Protein AF-A0A4D9DWD8-F1 (afdb_monomer_lite)

Secondary structure (DSSP, 8-state):
------SS---S---TT-HHHHHHHHHHHHHHHHHHHHHHHHHHHHHHHHHHHHHHHHHHHHHHHHHH-TTTHHHHHHHHHHHHHHHHHHHHHH--

Foldseek 3Di:
DPPDPPVQDPPDDDDPPDVVNVVSVVVVVVVVVVVVVVVVVVVVVVVVVVVVVVVVVVVVVVVVVCVVVVPVVVVVVVVVVVVVVVVVVVVVVVVD

Organism: NCBI:txid55544

Radius of gyration: 31.24 Å; chains: 1; bounding box: 48×19×91 Å

Sequence (96 aa):
MLDGLAPFDFKTNPSWINPNYLVLLVSLEITYFICGLLFVLIVEEWVWDYAITVTAIHIIITVAVMSEFPLMLHWWMALGTDQLFNFEIITNCVDS

InterPro domains:
  IPR019185 Integral membrane protein SYS1-related [PF09801] (32-78)

pLDDT: mean 75.79, std 13.64, range [39.62, 95.0]

Structure (mmCIF, N/CA/C/O backbone):
data_AF-A0A4D9DWD8-F1
#
_entry.id   AF-A0A4D9DWD8-F1
#
loop_
_atom_site.group_PDB
_atom_site.id
_atom_site.type_symbol
_atom_site.label_atom_id
_atom_site.label_alt_id
_atom_site.label_comp_id
_atom_site.label_asym_id
_atom_site.label_entity_id
_atom_site.label_seq_id
_atom_site.pdbx_PDB_ins_code
_atom_site.Cartn_x
_atom_site.Cartn_y
_atom_site.Cartn_z
_atom_site.occupancy
_atom_site.B_iso_or_equiv
_atom_site.auth_seq_id
_atom_site.auth_comp_id
_atom_site.auth_asym_id
_atom_site.auth_atom_id
_atom_site.pdbx_PDB_model_num
ATOM 1 N N . MET A 1 1 ? 6.867 1.886 38.511 1.00 39.62 1 MET A N 1
ATOM 2 C CA . MET A 1 1 ? 7.263 0.527 38.066 1.00 39.62 1 MET A CA 1
ATOM 3 C C . MET A 1 1 ? 6.296 0.123 36.959 1.00 39.62 1 MET A C 1
ATOM 5 O O . MET A 1 1 ? 5.240 -0.365 37.304 1.00 39.62 1 MET A O 1
ATOM 9 N N . LEU A 1 2 ? 6.572 0.528 35.699 1.00 53.53 2 LEU A N 1
ATOM 10 C CA . LEU A 1 2 ? 5.586 1.152 34.781 1.00 53.53 2 LEU A CA 1
ATOM 11 C C . LEU A 1 2 ? 4.232 1.336 35.468 1.00 53.53 2 LEU A C 1
ATOM 13 O O . LEU A 1 2 ? 3.374 0.466 35.363 1.00 53.53 2 LEU A O 1
ATOM 17 N N . ASP A 1 3 ? 4.079 2.429 36.223 1.00 50.62 3 ASP A N 1
ATOM 18 C CA . ASP A 1 3 ? 2.809 2.780 36.865 1.00 50.62 3 ASP A CA 1
ATOM 19 C C . ASP A 1 3 ? 1.806 3.197 35.778 1.00 50.62 3 ASP A C 1
ATOM 21 O O . ASP A 1 3 ? 1.460 4.362 35.650 1.00 50.62 3 ASP A O 1
ATOM 25 N N . GLY A 1 4 ? 1.481 2.278 34.866 1.00 55.94 4 GLY A N 1
ATOM 26 C CA . GLY A 1 4 ? 0.175 1.649 34.754 1.00 55.94 4 GLY A CA 1
ATOM 27 C C . GLY A 1 4 ? -1.020 2.546 34.502 1.00 55.94 4 GLY A C 1
ATOM 28 O O . GLY A 1 4 ? -2.131 2.030 34.502 1.00 55.94 4 GLY A O 1
ATOM 29 N N . LEU A 1 5 ? -0.830 3.844 34.269 1.00 60.94 5 LEU A N 1
ATOM 30 C CA . LEU A 1 5 ? -1.829 4.708 33.659 1.00 60.94 5 LEU A CA 1
ATOM 31 C C . LEU A 1 5 ? -1.960 4.288 32.192 1.00 60.94 5 LEU A C 1
ATOM 33 O O . LEU A 1 5 ? -1.539 4.988 31.272 1.00 60.94 5 LEU A O 1
ATOM 37 N N . ALA A 1 6 ? -2.540 3.110 31.964 1.00 63.84 6 ALA A N 1
ATOM 38 C CA . ALA A 1 6 ? -3.263 2.907 30.730 1.00 63.84 6 ALA A CA 1
ATOM 39 C C . ALA A 1 6 ? -4.298 4.044 30.661 1.00 63.84 6 ALA A C 1
ATOM 41 O O . ALA A 1 6 ? -4.972 4.305 31.661 1.00 63.84 6 ALA A O 1
ATOM 42 N N . PRO A 1 7 ? -4.435 4.744 29.523 1.00 64.75 7 PRO A N 1
ATOM 43 C CA . PRO A 1 7 ? -5.424 5.816 29.388 1.00 64.75 7 PRO A CA 1
ATOM 44 C C . PRO A 1 7 ? -6.862 5.320 29.629 1.00 64.75 7 PRO A C 1
ATOM 46 O O . PRO A 1 7 ? -7.760 6.122 29.870 1.00 64.75 7 PRO A O 1
ATOM 49 N N . PHE A 1 8 ? -7.061 3.998 29.623 1.00 68.44 8 PHE A N 1
ATOM 50 C CA . PHE A 1 8 ? -8.300 3.313 29.952 1.00 68.44 8 PHE A CA 1
ATOM 51 C C . PHE A 1 8 ? -8.059 2.368 31.141 1.00 68.44 8 PHE A C 1
ATOM 53 O O . PHE A 1 8 ? -7.363 1.362 31.005 1.00 68.44 8 PHE A O 1
ATOM 60 N N . ASP A 1 9 ? -8.615 2.702 32.311 1.00 70.12 9 ASP A N 1
ATOM 61 C CA . ASP A 1 9 ? -8.524 1.891 33.533 1.00 70.12 9 ASP A CA 1
ATOM 62 C C . ASP A 1 9 ? -9.853 1.162 33.797 1.00 70.12 9 ASP A C 1
ATOM 64 O O . ASP A 1 9 ? -10.880 1.778 34.088 1.00 70.12 9 ASP A O 1
ATOM 68 N N . PHE A 1 10 ? -9.836 -0.172 33.711 1.00 67.38 10 PHE A N 1
ATOM 69 C CA . PHE A 1 10 ? -11.001 -1.040 33.931 1.00 67.38 10 PHE A CA 1
ATOM 70 C C . PHE A 1 10 ? -11.084 -1.580 35.365 1.00 67.38 10 PHE A C 1
ATOM 72 O O . PHE A 1 10 ? -11.555 -2.690 35.598 1.00 67.38 10 PHE A O 1
ATOM 79 N N . LYS A 1 11 ? -10.654 -0.805 36.363 1.00 69.44 11 LYS A N 1
ATOM 80 C CA . LYS A 1 11 ? -10.735 -1.191 37.785 1.00 69.44 11 LYS A CA 1
ATOM 81 C C . LYS A 1 11 ? -12.162 -1.273 38.348 1.00 69.44 11 LYS A C 1
ATOM 83 O O . LYS A 1 11 ? -12.353 -1.631 39.509 1.00 69.44 11 LYS A O 1
ATOM 88 N N . THR A 1 12 ? -13.161 -0.906 37.548 1.00 68.31 12 THR A N 1
ATOM 89 C CA . THR A 1 12 ? -14.584 -0.949 37.898 1.00 68.31 12 THR A CA 1
ATOM 90 C C . THR A 1 12 ? -15.190 -2.304 37.523 1.00 68.31 12 THR A C 1
ATOM 92 O O . THR A 1 12 ? -14.788 -2.918 36.540 1.00 68.31 12 THR A O 1
ATOM 95 N N . ASN A 1 13 ? -16.157 -2.796 38.310 1.00 70.25 13 ASN A N 1
ATOM 96 C CA . ASN A 1 13 ? -16.822 -4.067 38.002 1.00 70.25 13 ASN A CA 1
ATOM 97 C C . ASN A 1 13 ? -17.478 -3.999 36.608 1.00 70.25 13 ASN A C 1
ATOM 99 O O . ASN A 1 13 ? -18.213 -3.037 36.353 1.00 70.25 13 ASN A O 1
ATOM 103 N N . PRO A 1 14 ? -17.258 -4.997 35.729 1.00 69.75 14 PRO A N 1
ATOM 104 C CA . PRO A 1 14 ? -17.792 -4.986 34.374 1.00 69.75 14 PRO A CA 1
ATOM 105 C C . PRO A 1 14 ? -19.320 -4.957 34.430 1.00 69.75 14 PRO A C 1
ATOM 107 O O . PRO A 1 14 ? -19.960 -5.880 34.935 1.00 69.75 14 PRO A O 1
ATOM 110 N N . SER A 1 15 ? -19.907 -3.863 33.950 1.00 74.00 15 SER A N 1
ATOM 111 C CA . SER A 1 15 ? -21.352 -3.655 33.981 1.00 74.00 15 SER A CA 1
ATOM 112 C C . SER A 1 15 ? -21.805 -2.881 32.756 1.00 74.00 15 SER A C 1
ATOM 114 O O . SER A 1 15 ? -21.446 -1.722 32.564 1.00 74.00 15 SER A O 1
ATOM 116 N N . TRP A 1 16 ? -22.667 -3.518 31.968 1.00 74.31 16 TRP A N 1
ATOM 117 C CA . TRP A 1 16 ? -23.299 -2.943 30.779 1.00 74.31 16 TRP A CA 1
ATOM 118 C C . TRP A 1 16 ? -24.287 -1.812 31.086 1.00 74.31 16 TRP A C 1
ATOM 120 O O . TRP A 1 16 ? -24.729 -1.120 30.180 1.00 74.31 16 TRP A O 1
ATOM 130 N N . ILE A 1 17 ? -24.643 -1.614 32.356 1.00 78.00 17 ILE A N 1
ATOM 131 C CA . ILE A 1 17 ? -25.566 -0.558 32.796 1.00 78.00 17 ILE A CA 1
ATOM 132 C C . ILE A 1 17 ? -24.799 0.698 33.225 1.00 78.00 17 ILE A C 1
ATOM 134 O O . ILE A 1 17 ? -25.372 1.785 33.280 1.00 78.00 17 ILE A O 1
ATOM 138 N N . ASN A 1 18 ? -23.501 0.581 33.529 1.00 79.44 18 ASN A N 1
ATOM 139 C CA . ASN A 1 18 ? -22.719 1.724 33.973 1.00 79.44 18 ASN A CA 1
ATOM 140 C C . ASN A 1 18 ? -22.234 2.542 32.762 1.00 79.44 18 ASN A C 1
ATOM 142 O O . ASN A 1 18 ? -21.392 2.055 32.002 1.00 79.44 18 ASN A O 1
ATOM 146 N N . PRO A 1 19 ? -22.689 3.798 32.599 1.00 82.06 19 PRO A N 1
ATOM 147 C CA . PRO A 1 19 ? -22.299 4.619 31.458 1.00 82.06 19 PRO A CA 1
ATOM 148 C C . PRO A 1 19 ? -20.788 4.886 31.413 1.00 82.06 19 PRO A C 1
ATOM 150 O O . PRO A 1 19 ? -20.226 4.962 30.328 1.00 82.06 19 PRO A O 1
ATOM 153 N N . ASN A 1 20 ? -20.098 4.956 32.559 1.00 81.31 20 ASN A N 1
ATOM 154 C CA . ASN A 1 20 ? -18.647 5.178 32.584 1.00 81.31 20 ASN A CA 1
ATOM 155 C C . ASN A 1 20 ? -17.868 3.985 32.017 1.00 81.31 20 ASN A C 1
ATOM 157 O O . ASN A 1 20 ? -16.884 4.172 31.308 1.00 81.31 20 ASN A O 1
ATOM 161 N N . TYR A 1 21 ? -18.324 2.761 32.300 1.00 82.81 21 TYR A N 1
ATOM 162 C CA . TYR A 1 21 ? -17.697 1.549 31.776 1.00 82.81 21 TYR A CA 1
ATOM 163 C C . TYR A 1 21 ? -17.885 1.444 30.257 1.00 82.81 21 TYR A C 1
ATOM 165 O O . TYR A 1 21 ? -16.930 1.170 29.534 1.00 82.81 21 TYR A O 1
ATOM 173 N N . LEU A 1 22 ? -19.091 1.746 29.763 1.00 85.94 22 LEU A N 1
ATOM 174 C CA . LEU A 1 22 ? -19.373 1.760 28.326 1.00 85.94 22 LEU A CA 1
ATOM 175 C C . LEU A 1 22 ? -18.571 2.833 27.584 1.00 85.94 22 LEU A C 1
ATOM 177 O O . LEU A 1 22 ? -18.013 2.547 26.531 1.00 85.94 22 LEU A O 1
ATOM 181 N N . VAL A 1 23 ? -18.469 4.046 28.131 1.00 86.50 23 VAL A N 1
ATOM 182 C CA . VAL A 1 23 ? -17.675 5.124 27.520 1.00 86.50 23 VAL A CA 1
ATOM 183 C C . VAL A 1 23 ? -16.195 4.741 27.436 1.00 86.50 23 VAL A C 1
ATOM 185 O O . VAL A 1 23 ? -15.565 4.991 26.410 1.00 86.50 23 VAL A O 1
ATOM 188 N N . LEU A 1 24 ? -15.642 4.091 28.465 1.00 86.62 24 LEU A N 1
ATOM 189 C CA . LEU A 1 24 ? -14.262 3.595 28.439 1.00 86.62 24 LEU A CA 1
ATOM 190 C C . LEU A 1 24 ? -14.057 2.500 27.386 1.00 86.62 24 LEU A C 1
ATOM 192 O O . LEU A 1 24 ? -13.075 2.554 26.649 1.00 86.62 24 LEU A O 1
ATOM 196 N N . LEU A 1 25 ? -14.983 1.542 27.279 1.00 86.50 25 LEU A N 1
ATOM 197 C CA . LEU A 1 25 ? -14.925 0.492 26.257 1.00 86.50 25 LEU A CA 1
ATOM 198 C C . LEU A 1 25 ? -15.024 1.056 24.838 1.00 86.50 25 LEU A C 1
ATOM 200 O O . LEU A 1 25 ? -14.219 0.706 23.981 1.00 86.50 25 LEU A O 1
ATOM 204 N N . VAL A 1 26 ? -15.975 1.959 24.598 1.00 88.62 26 VAL A N 1
ATOM 205 C CA . VAL A 1 26 ? -16.156 2.601 23.290 1.00 88.62 26 VAL A CA 1
ATOM 206 C C . VAL A 1 26 ? -14.931 3.441 22.929 1.00 88.62 26 VAL A C 1
ATOM 208 O O . VAL A 1 26 ? -14.471 3.399 21.793 1.00 88.62 26 VAL A O 1
ATOM 211 N N . SER A 1 27 ? -14.358 4.167 23.890 1.00 88.62 27 SER A N 1
ATOM 212 C CA . SER A 1 27 ? -13.153 4.970 23.656 1.00 88.62 27 SER A CA 1
ATOM 213 C C . SER A 1 27 ? -11.929 4.106 23.336 1.00 88.62 27 SER A C 1
ATOM 215 O O . SER A 1 27 ? -11.174 4.417 22.411 1.00 88.62 27 SER A O 1
ATOM 217 N N . LEU A 1 28 ? -11.764 2.982 24.041 1.00 88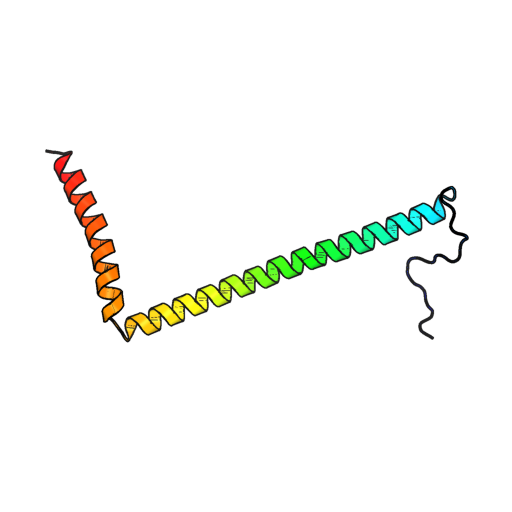.19 28 LEU A N 1
ATOM 218 C CA . LEU A 1 28 ? -10.737 1.985 23.742 1.00 88.19 28 LEU A CA 1
ATOM 219 C C . LEU A 1 28 ? -10.909 1.422 22.324 1.00 88.19 28 LEU A C 1
ATOM 221 O O . LEU A 1 28 ? -9.946 1.413 21.559 1.00 88.19 28 LEU A O 1
ATOM 225 N N . GLU A 1 29 ? -12.120 0.995 21.962 1.00 90.50 29 GLU A N 1
ATOM 226 C CA . GLU A 1 29 ? -12.406 0.409 20.650 1.00 90.50 29 GLU A CA 1
ATOM 227 C C . GLU A 1 29 ? -12.158 1.409 19.517 1.00 90.50 29 GLU A C 1
ATOM 229 O O . GLU A 1 29 ? -11.442 1.095 18.568 1.00 90.50 29 GLU A O 1
ATOM 234 N N . ILE A 1 30 ? -12.654 2.644 19.648 1.00 92.88 30 ILE A N 1
ATOM 235 C CA . ILE A 1 30 ? -12.423 3.707 18.662 1.00 92.88 30 ILE A CA 1
ATOM 236 C C . ILE A 1 30 ? -10.929 4.013 18.535 1.00 92.88 30 ILE A C 1
ATOM 238 O O . ILE A 1 30 ? -10.429 4.150 17.422 1.00 92.88 30 ILE A O 1
ATOM 242 N N . THR A 1 31 ? -10.194 4.092 19.647 1.00 91.25 31 THR A N 1
ATOM 243 C CA . THR A 1 31 ? -8.748 4.364 19.615 1.00 91.25 31 THR A CA 1
ATOM 244 C C . THR A 1 31 ? -8.002 3.253 18.885 1.00 91.25 31 THR A C 1
ATOM 246 O O . THR A 1 31 ? -7.154 3.533 18.038 1.00 91.25 31 THR A O 1
ATOM 249 N N . TYR A 1 32 ? -8.335 1.994 19.171 1.00 89.00 32 TYR A N 1
ATOM 250 C CA . TYR A 1 32 ? -7.709 0.846 18.521 1.00 89.00 32 TYR A CA 1
ATOM 251 C C . TYR A 1 32 ? -8.061 0.782 17.032 1.00 89.00 32 TYR A C 1
ATOM 253 O O . TYR A 1 32 ? -7.189 0.547 16.195 1.00 89.00 32 TYR A O 1
ATOM 261 N N . PHE A 1 33 ? -9.320 1.062 16.696 1.00 92.25 33 PHE A N 1
ATOM 262 C CA . PHE A 1 33 ? -9.810 1.078 15.325 1.00 92.25 33 PHE A CA 1
ATOM 263 C C . PHE A 1 33 ? -9.163 2.193 14.499 1.00 92.25 33 PHE A C 1
ATOM 265 O O . PHE A 1 33 ? -8.648 1.930 13.417 1.00 92.25 33 PHE A O 1
ATOM 272 N N . ILE A 1 34 ? -9.112 3.423 15.022 1.00 92.62 34 ILE A N 1
ATOM 273 C CA . ILE A 1 34 ? -8.467 4.558 14.347 1.00 92.62 34 ILE A CA 1
ATOM 274 C C . ILE A 1 34 ? -6.964 4.318 14.201 1.00 92.62 34 ILE A C 1
ATOM 276 O O . ILE A 1 34 ? -6.413 4.592 13.138 1.00 92.62 34 ILE A O 1
ATOM 280 N N . CYS A 1 35 ? -6.29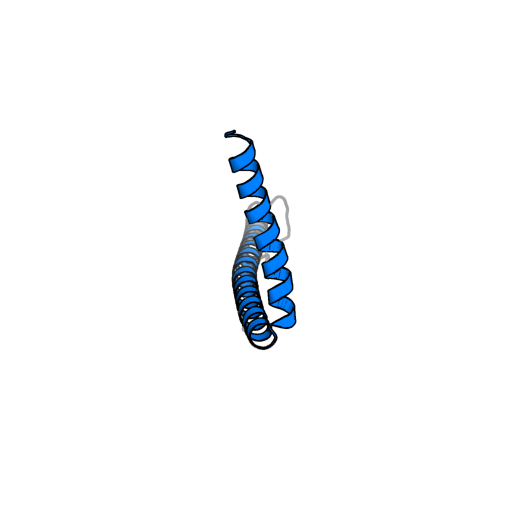9 3.781 15.227 1.00 90.75 35 CYS A N 1
ATOM 281 C CA . CYS A 1 35 ? -4.872 3.467 15.160 1.00 90.75 35 CYS A CA 1
ATOM 282 C C . CYS A 1 35 ? -4.583 2.389 14.101 1.00 90.75 35 CYS A C 1
ATOM 284 O O . CYS A 1 35 ? -3.656 2.536 13.306 1.00 90.75 35 CYS A O 1
ATOM 286 N N . GLY A 1 36 ? -5.421 1.349 14.025 1.00 89.81 36 GLY A N 1
ATOM 287 C CA . GLY A 1 36 ? -5.339 0.326 12.982 1.00 89.81 36 GLY A CA 1
ATOM 288 C C . GLY A 1 36 ? -5.604 0.883 11.582 1.00 89.81 36 GLY A C 1
ATOM 289 O O . GLY A 1 36 ? -4.876 0.562 10.648 1.00 89.81 36 GLY A O 1
ATOM 290 N N . LEU A 1 37 ? -6.594 1.763 11.434 1.00 91.06 37 LEU A N 1
ATOM 291 C CA . LEU A 1 37 ? -6.939 2.374 10.150 1.00 91.06 37 LEU A CA 1
ATOM 292 C C . LEU A 1 37 ? -5.836 3.327 9.665 1.00 91.06 37 LEU A C 1
ATOM 294 O O . LEU A 1 37 ? -5.446 3.267 8.501 1.00 91.06 37 LEU A O 1
ATOM 298 N N . LEU A 1 38 ? -5.270 4.139 10.564 1.00 88.44 38 LEU A N 1
ATOM 299 C CA . LEU A 1 38 ? -4.082 4.949 10.283 1.00 88.44 38 LEU A CA 1
ATOM 300 C C . LEU A 1 38 ? -2.893 4.080 9.879 1.00 88.44 38 LEU A C 1
ATOM 302 O O . LEU A 1 38 ? -2.205 4.408 8.918 1.00 88.44 38 LEU A O 1
ATOM 306 N N . PHE A 1 39 ? -2.661 2.969 10.579 1.00 86.38 39 PHE A N 1
ATOM 307 C CA . PHE A 1 39 ? -1.580 2.047 10.248 1.00 86.38 39 PHE A CA 1
ATOM 308 C C . PHE A 1 39 ? -1.749 1.447 8.847 1.00 86.38 39 PHE A C 1
ATOM 310 O O . PHE A 1 39 ? -0.788 1.429 8.085 1.00 86.38 39 PHE A O 1
ATOM 317 N N . VAL A 1 40 ? -2.960 1.014 8.482 1.00 89.56 40 VAL A N 1
ATOM 318 C CA . VAL A 1 40 ? -3.251 0.494 7.137 1.00 89.56 40 VAL A CA 1
ATOM 319 C C . VAL A 1 40 ? -3.022 1.563 6.072 1.00 89.56 40 VAL A C 1
ATOM 321 O O . VAL A 1 40 ? -2.323 1.281 5.108 1.00 89.56 40 VAL A O 1
ATOM 324 N N . LEU A 1 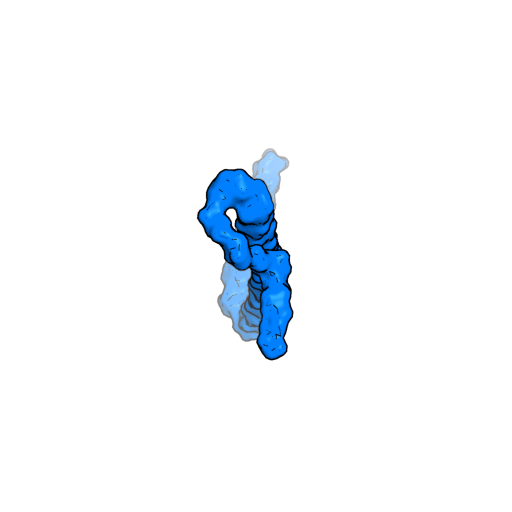41 ? -3.526 2.787 6.266 1.00 85.31 41 LEU A N 1
ATOM 325 C CA . LEU A 1 41 ? -3.316 3.889 5.318 1.00 85.31 41 LEU A CA 1
ATOM 326 C C . LEU A 1 41 ? -1.834 4.241 5.145 1.00 85.31 41 LEU A C 1
ATOM 328 O O . LEU A 1 41 ? -1.377 4.469 4.029 1.00 85.31 41 LEU A O 1
ATOM 332 N N . ILE A 1 42 ? -1.073 4.269 6.242 1.00 84.38 42 ILE A N 1
ATOM 333 C CA . ILE A 1 42 ? 0.372 4.507 6.197 1.00 84.38 42 ILE A CA 1
ATOM 334 C C . ILE A 1 42 ? 1.053 3.372 5.428 1.00 84.38 42 ILE A C 1
ATOM 336 O O . ILE A 1 42 ? 1.802 3.636 4.498 1.00 84.38 42 ILE A O 1
ATOM 340 N N . VAL A 1 43 ? 0.790 2.109 5.766 1.00 84.94 43 VAL A N 1
ATOM 341 C CA . VAL A 1 43 ? 1.409 0.975 5.063 1.00 84.94 43 VAL A CA 1
ATOM 342 C C . VAL A 1 43 ? 1.022 0.960 3.586 1.00 84.94 43 VAL A C 1
ATOM 344 O O . VAL A 1 43 ? 1.879 0.681 2.758 1.00 84.94 43 VAL A O 1
ATOM 347 N N . GLU A 1 44 ? -0.222 1.285 3.246 1.00 83.31 44 GLU A N 1
ATOM 348 C CA . GLU A 1 44 ? -0.688 1.360 1.864 1.00 83.31 44 GLU A CA 1
ATOM 349 C C . GLU A 1 44 ? 0.111 2.395 1.066 1.00 83.31 44 GLU A C 1
ATOM 351 O O . GLU A 1 44 ? 0.728 2.022 0.072 1.00 83.31 44 GLU A O 1
ATOM 356 N N . GLU A 1 45 ? 0.198 3.644 1.526 1.00 80.50 45 GLU A N 1
ATOM 357 C CA . GLU A 1 45 ? 0.953 4.697 0.827 1.00 80.50 45 GLU A CA 1
ATOM 358 C C . GLU A 1 45 ? 2.453 4.360 0.727 1.00 80.50 45 GLU A C 1
A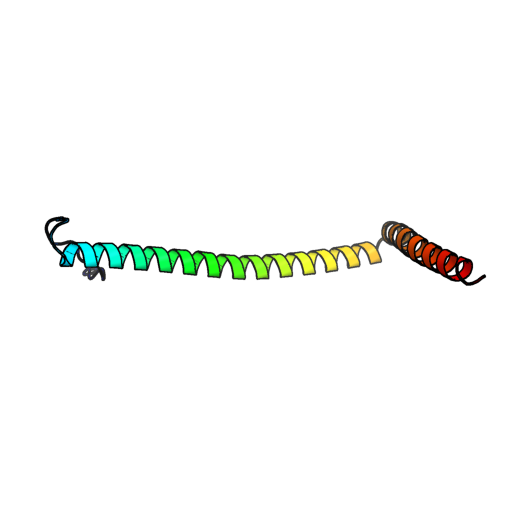TOM 360 O O . GLU A 1 45 ? 3.075 4.530 -0.321 1.00 80.50 45 GLU A O 1
ATOM 365 N N . TRP A 1 46 ? 3.039 3.811 1.797 1.00 83.38 46 TRP A N 1
ATOM 366 C CA . TRP A 1 46 ? 4.452 3.418 1.816 1.00 83.38 46 TRP A CA 1
ATOM 367 C C . TRP A 1 46 ? 4.748 2.231 0.889 1.00 83.38 46 TRP A C 1
ATOM 369 O O . TRP A 1 46 ? 5.794 2.192 0.238 1.00 83.38 46 TRP A O 1
ATOM 379 N N . VAL A 1 47 ? 3.842 1.253 0.813 1.00 88.31 47 VAL A N 1
ATOM 380 C CA . VAL A 1 47 ? 3.959 0.115 -0.109 1.00 88.31 47 VAL A CA 1
ATOM 381 C C . VAL A 1 47 ? 3.729 0.570 -1.546 1.00 88.31 47 VAL A C 1
ATOM 383 O O . VAL A 1 47 ? 4.423 0.084 -2.438 1.00 88.31 47 VAL A O 1
ATOM 386 N N . TRP A 1 48 ? 2.812 1.509 -1.779 1.00 80.44 48 TRP A N 1
ATOM 387 C CA . TRP A 1 48 ? 2.578 2.092 -3.098 1.00 80.44 48 TRP A CA 1
ATOM 388 C C . TRP A 1 48 ? 3.805 2.844 -3.615 1.00 80.44 48 TRP A C 1
ATOM 390 O O . TRP A 1 48 ? 4.233 2.577 -4.739 1.00 80.44 48 TRP A O 1
ATOM 400 N N . ASP A 1 49 ? 4.434 3.694 -2.802 1.00 85.62 49 ASP A N 1
ATOM 401 C CA . ASP A 1 49 ? 5.660 4.405 -3.196 1.00 85.62 49 ASP A CA 1
ATOM 402 C C . ASP A 1 49 ? 6.816 3.425 -3.490 1.00 85.62 49 ASP A C 1
ATOM 404 O O . ASP A 1 49 ? 7.517 3.524 -4.506 1.00 85.62 49 ASP A O 1
ATOM 408 N N . TYR A 1 50 ? 6.948 2.371 -2.679 1.00 86.62 50 TYR A N 1
ATOM 409 C CA . TYR A 1 50 ? 7.908 1.294 -2.932 1.00 86.62 50 TYR A CA 1
ATOM 410 C C . TYR A 1 50 ? 7.603 0.514 -4.224 1.00 86.62 50 TYR A C 1
ATOM 412 O O . TYR A 1 50 ? 8.501 0.241 -5.021 1.00 86.62 50 TYR A O 1
ATOM 420 N N . ALA A 1 51 ? 6.341 0.169 -4.480 1.00 90.25 51 ALA A N 1
ATOM 421 C CA . ALA A 1 51 ? 5.946 -0.557 -5.684 1.00 90.25 51 ALA A CA 1
ATOM 422 C C . ALA A 1 51 ? 6.211 0.268 -6.953 1.00 90.25 51 ALA A C 1
ATOM 424 O O . ALA A 1 51 ? 6.712 -0.268 -7.949 1.00 90.25 51 ALA A O 1
ATOM 425 N N . ILE A 1 52 ? 5.934 1.575 -6.910 1.00 91.81 52 ILE A N 1
ATOM 426 C CA . ILE A 1 52 ? 6.208 2.501 -8.014 1.00 91.81 52 ILE A CA 1
ATOM 427 C C . ILE A 1 52 ? 7.711 2.602 -8.278 1.00 91.81 52 ILE A C 1
ATOM 429 O O . ILE A 1 52 ? 8.141 2.440 -9.423 1.00 91.81 52 ILE A O 1
ATOM 433 N N . THR A 1 53 ? 8.525 2.808 -7.242 1.00 93.00 53 THR A N 1
ATOM 434 C CA . THR A 1 53 ? 9.984 2.932 -7.400 1.00 93.00 53 THR A CA 1
ATOM 435 C C . THR A 1 53 ? 10.624 1.645 -7.924 1.00 93.00 53 THR A C 1
ATOM 437 O O . THR A 1 53 ? 11.425 1.700 -8.859 1.00 93.00 53 THR A O 1
ATOM 440 N N . VAL A 1 54 ? 10.226 0.477 -7.410 1.00 94.88 54 VAL A N 1
ATOM 441 C CA . VAL A 1 54 ? 10.682 -0.833 -7.909 1.00 94.88 54 VAL A CA 1
ATOM 442 C C . VAL A 1 54 ? 10.299 -1.031 -9.374 1.00 94.88 54 VAL A C 1
ATOM 444 O O . VAL A 1 54 ? 11.132 -1.465 -10.170 1.00 94.88 54 VAL A O 1
ATOM 447 N N . THR A 1 55 ? 9.068 -0.676 -9.749 1.00 93.31 55 THR A N 1
ATOM 448 C CA . THR A 1 55 ? 8.598 -0.782 -11.137 1.00 93.31 55 THR A CA 1
ATOM 449 C C . THR A 1 55 ? 9.394 0.138 -12.060 1.00 93.31 55 THR A C 1
ATOM 451 O O . THR A 1 55 ? 9.845 -0.296 -13.119 1.00 93.31 55 THR A O 1
ATOM 454 N N . ALA A 1 56 ? 9.640 1.384 -11.650 1.00 93.38 56 ALA A N 1
ATOM 455 C CA . ALA A 1 56 ? 10.445 2.327 -12.419 1.00 93.38 56 ALA A CA 1
ATOM 456 C C . ALA A 1 56 ? 11.884 1.819 -12.616 1.00 93.38 56 ALA A C 1
ATOM 458 O O . ALA A 1 56 ? 12.385 1.804 -13.741 1.00 93.38 56 ALA A O 1
ATOM 459 N N . ILE A 1 57 ? 12.529 1.331 -11.551 1.00 95.00 57 ILE A N 1
ATOM 460 C CA . ILE A 1 57 ? 13.872 0.736 -11.622 1.00 95.00 57 ILE A CA 1
ATOM 461 C C . ILE A 1 57 ? 13.870 -0.487 -12.546 1.00 95.00 57 ILE A C 1
ATOM 463 O O . ILE A 1 57 ? 14.759 -0.625 -13.385 1.00 95.00 57 ILE A O 1
ATOM 467 N N . HIS A 1 58 ? 12.863 -1.355 -12.436 1.00 93.31 58 HIS A N 1
ATOM 468 C CA . HIS A 1 58 ? 12.729 -2.533 -13.286 1.00 93.31 58 HIS A CA 1
ATOM 469 C C . HIS A 1 58 ? 12.619 -2.159 -14.768 1.00 93.31 58 HIS A C 1
ATOM 471 O O . HIS A 1 58 ? 13.315 -2.747 -15.596 1.00 93.31 58 HIS A O 1
ATOM 477 N N . ILE A 1 59 ? 11.799 -1.159 -15.105 1.00 93.06 59 ILE A N 1
ATOM 478 C CA . ILE A 1 59 ? 11.663 -0.651 -16.476 1.00 93.06 59 ILE A CA 1
ATOM 479 C C . ILE A 1 59 ? 12.996 -0.081 -16.968 1.00 93.06 59 ILE A C 1
ATOM 481 O O . ILE A 1 59 ? 13.426 -0.433 -18.063 1.00 93.06 59 ILE A O 1
ATOM 485 N N . ILE A 1 60 ? 13.686 0.737 -16.165 1.00 93.50 60 ILE A N 1
ATOM 486 C CA . ILE A 1 60 ? 14.986 1.323 -16.535 1.00 93.50 60 ILE A CA 1
ATOM 487 C C . ILE A 1 60 ? 16.016 0.227 -16.827 1.00 93.50 60 ILE A C 1
ATOM 489 O O . ILE A 1 60 ? 16.673 0.266 -17.866 1.00 93.50 60 ILE A O 1
ATOM 493 N N . ILE A 1 61 ? 16.136 -0.770 -15.944 1.00 91.06 61 ILE A N 1
ATOM 494 C CA . ILE A 1 61 ? 17.057 -1.897 -16.136 1.00 91.06 61 ILE A CA 1
ATOM 495 C C . ILE A 1 61 ? 16.661 -2.695 -17.378 1.00 91.06 61 ILE A C 1
ATOM 497 O O . ILE A 1 61 ? 17.524 -3.044 -18.175 1.00 91.06 61 ILE A O 1
ATOM 501 N N . THR A 1 62 ? 15.370 -2.955 -17.577 1.00 87.69 62 THR A N 1
ATOM 502 C CA . THR A 1 62 ? 14.868 -3.697 -18.740 1.00 87.69 62 THR A CA 1
ATOM 503 C C . THR A 1 62 ? 15.190 -2.970 -20.043 1.00 87.69 62 THR A C 1
ATOM 505 O O . THR A 1 62 ? 15.690 -3.593 -20.976 1.00 87.69 62 THR A O 1
ATOM 508 N N . VAL A 1 63 ? 14.980 -1.653 -20.099 1.00 85.56 63 VAL A N 1
ATOM 509 C CA . VAL A 1 63 ? 15.334 -0.819 -21.256 1.00 85.56 63 VAL A CA 1
ATOM 510 C C . VAL A 1 63 ? 16.844 -0.817 -21.489 1.00 85.56 63 VAL A C 1
ATOM 512 O O . VAL A 1 63 ? 17.269 -1.002 -22.625 1.00 85.56 63 VAL A O 1
ATOM 515 N N . ALA A 1 64 ? 17.655 -0.673 -20.438 1.00 86.25 64 ALA A N 1
ATOM 516 C CA . ALA A 1 64 ? 19.112 -0.724 -20.551 1.00 86.25 64 ALA A CA 1
ATOM 517 C C . ALA A 1 64 ? 19.604 -2.098 -21.040 1.00 86.25 64 ALA A C 1
ATOM 519 O O . ALA A 1 64 ? 20.464 -2.193 -21.906 1.00 86.25 64 ALA A O 1
ATOM 520 N N . VAL A 1 65 ? 19.022 -3.194 -20.552 1.00 84.00 65 VAL A N 1
ATOM 521 C CA . VAL A 1 65 ? 19.338 -4.541 -21.048 1.00 84.00 65 VAL A CA 1
ATOM 522 C C . VAL A 1 65 ? 18.913 -4.694 -22.511 1.00 84.00 65 VAL A C 1
ATOM 524 O O . VAL A 1 65 ? 19.657 -5.261 -23.310 1.00 84.00 65 VAL A O 1
ATOM 527 N N . MET A 1 66 ? 17.748 -4.168 -22.896 1.00 72.69 66 MET A N 1
ATOM 528 C CA . MET A 1 66 ? 17.291 -4.199 -24.288 1.00 72.69 66 MET A CA 1
ATOM 529 C C . MET A 1 66 ? 18.148 -3.330 -25.220 1.00 72.69 66 MET A C 1
ATOM 531 O O . MET A 1 66 ? 18.274 -3.682 -26.393 1.00 72.69 66 MET A O 1
ATOM 535 N N . SER A 1 67 ? 18.753 -2.235 -24.740 1.00 73.88 67 SER A N 1
ATOM 536 C CA . SER A 1 67 ? 19.658 -1.417 -25.561 1.00 73.88 67 SER A CA 1
ATOM 537 C C . SER A 1 67 ? 20.965 -2.140 -25.874 1.00 73.88 67 SER A C 1
ATOM 539 O O . SER A 1 67 ? 21.467 -2.024 -26.989 1.00 73.88 67 SER A O 1
ATOM 541 N N . GLU A 1 68 ? 21.477 -2.933 -24.930 1.00 72.62 68 GLU A N 1
ATOM 542 C CA . GLU A 1 68 ? 22.680 -3.749 -25.137 1.00 72.62 68 GLU A CA 1
ATOM 543 C C . GLU A 1 68 ? 22.400 -5.016 -25.975 1.00 72.62 68 GLU A C 1
ATOM 545 O O . GLU A 1 68 ? 23.291 -5.527 -26.653 1.00 72.62 68 GLU A O 1
ATOM 550 N N . PHE A 1 69 ? 21.153 -5.509 -25.988 1.00 63.28 69 PHE A N 1
ATOM 551 C CA . PHE A 1 69 ? 20.718 -6.673 -26.775 1.00 63.28 69 PHE A CA 1
ATOM 552 C C . PHE A 1 69 ? 19.560 -6.321 -27.737 1.00 63.28 69 PHE A C 1
ATOM 554 O O . PHE A 1 69 ? 18.405 -6.699 -27.506 1.00 63.28 69 PHE A O 1
ATOM 561 N N . PRO A 1 70 ? 19.850 -5.658 -28.876 1.00 59.44 70 PRO A N 1
ATOM 562 C CA . PRO A 1 70 ? 18.842 -5.085 -29.780 1.00 59.44 70 PRO A CA 1
ATOM 563 C C . PRO A 1 70 ? 17.981 -6.113 -30.537 1.00 59.44 70 PRO A C 1
ATOM 565 O O . PRO A 1 70 ? 17.018 -5.738 -31.209 1.00 59.44 70 PRO A O 1
ATOM 568 N N . LEU A 1 71 ? 18.283 -7.413 -30.422 1.00 60.16 71 LEU A N 1
ATOM 569 C CA . LEU A 1 71 ? 17.527 -8.495 -31.062 1.00 60.16 71 LEU A CA 1
ATOM 570 C C . LEU A 1 71 ? 16.067 -8.567 -30.600 1.00 60.16 71 LEU A C 1
ATOM 572 O O . LEU A 1 71 ? 15.244 -9.046 -31.365 1.00 60.16 71 LEU A O 1
ATOM 576 N N . MET A 1 72 ? 15.731 -8.095 -29.394 1.00 58.16 72 MET A N 1
ATOM 577 C CA . MET A 1 72 ? 14.346 -8.080 -28.904 1.00 58.16 72 MET A CA 1
ATOM 578 C C . MET A 1 72 ? 13.608 -6.800 -29.339 1.00 58.16 72 MET A C 1
ATOM 580 O O . MET A 1 72 ? 12.502 -6.879 -29.865 1.00 58.16 72 MET A O 1
ATOM 584 N N . LEU A 1 73 ? 14.227 -5.621 -29.190 1.00 61.50 73 LEU A N 1
ATOM 585 C CA . LEU A 1 73 ? 13.614 -4.310 -29.474 1.00 61.50 73 LEU A CA 1
ATOM 586 C C . LEU A 1 73 ? 13.195 -4.128 -30.943 1.00 61.50 73 LEU A C 1
ATOM 588 O O . LEU A 1 73 ? 12.179 -3.489 -31.211 1.00 61.50 73 LEU A O 1
ATOM 592 N N . HIS A 1 74 ? 13.934 -4.710 -31.893 1.00 65.06 74 HIS A N 1
ATOM 593 C CA . HIS A 1 74 ? 13.609 -4.614 -33.320 1.00 65.06 74 HIS A CA 1
ATOM 594 C C . HIS A 1 74 ? 12.243 -5.240 -33.672 1.00 65.06 74 HIS A C 1
ATOM 596 O O . HIS A 1 74 ? 11.495 -4.657 -34.453 1.00 65.06 74 HIS A O 1
ATOM 602 N N . TRP A 1 75 ? 11.875 -6.369 -33.052 1.00 62.88 75 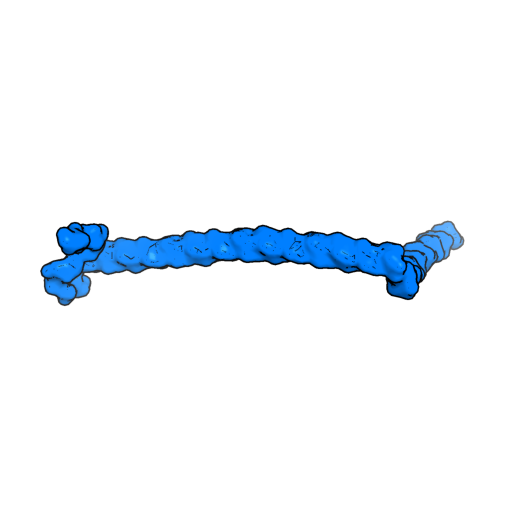TRP A N 1
ATOM 603 C CA . TRP A 1 75 ? 10.566 -7.011 -33.264 1.00 62.88 75 TRP A CA 1
ATOM 604 C C . TRP A 1 75 ? 9.413 -6.208 -32.652 1.00 62.88 75 TRP A C 1
ATOM 606 O O . TRP A 1 75 ? 8.344 -6.106 -33.248 1.00 62.88 75 TRP A O 1
ATOM 616 N N . TRP A 1 76 ? 9.634 -5.595 -31.486 1.00 65.25 76 TRP A N 1
ATOM 617 C CA . TRP A 1 76 ? 8.647 -4.711 -30.854 1.00 65.25 76 TRP A CA 1
ATOM 618 C C . TRP A 1 76 ? 8.435 -3.418 -31.650 1.00 65.25 76 TRP A C 1
ATOM 620 O O . TRP A 1 76 ? 7.303 -2.958 -31.786 1.00 65.25 76 TRP A O 1
ATOM 630 N N . MET A 1 77 ? 9.503 -2.860 -32.226 1.00 67.88 77 MET A N 1
ATOM 631 C CA . MET A 1 77 ? 9.419 -1.712 -33.135 1.00 67.88 77 MET A CA 1
ATOM 632 C C . MET A 1 77 ? 8.661 -2.058 -34.423 1.00 67.88 77 MET A C 1
ATOM 634 O O . MET A 1 77 ? 7.838 -1.252 -34.845 1.00 67.88 77 MET A O 1
ATOM 638 N N . ALA A 1 78 ? 8.875 -3.249 -35.002 1.00 68.31 78 ALA A N 1
ATOM 639 C CA . ALA A 1 78 ? 8.144 -3.707 -36.188 1.00 68.31 78 ALA A CA 1
ATOM 640 C C . ALA A 1 78 ? 6.621 -3.740 -35.947 1.00 68.31 78 ALA A C 1
ATOM 642 O O . ALA A 1 78 ? 5.867 -3.139 -36.709 1.00 68.31 78 ALA A O 1
ATOM 643 N N . LEU A 1 79 ? 6.182 -4.306 -34.814 1.00 66.56 79 LEU A N 1
ATOM 644 C CA . LEU A 1 79 ? 4.769 -4.302 -34.407 1.00 66.56 79 LEU A CA 1
ATOM 645 C C . LEU A 1 79 ? 4.195 -2.881 -34.233 1.00 66.56 79 LEU A C 1
ATOM 647 O O . LEU A 1 79 ? 3.051 -2.627 -34.605 1.00 66.56 79 LEU A O 1
ATOM 651 N N . GLY A 1 80 ? 4.975 -1.944 -33.683 1.00 69.31 80 GLY A N 1
ATOM 652 C CA . GLY A 1 80 ? 4.550 -0.548 -33.521 1.00 69.31 80 GLY A CA 1
ATOM 653 C C . GLY A 1 80 ? 4.442 0.215 -34.846 1.00 69.31 80 GLY A C 1
ATOM 654 O O . GLY A 1 80 ? 3.528 1.025 -35.023 1.00 69.31 80 GLY A O 1
ATOM 655 N N . THR A 1 81 ? 5.340 -0.056 -35.798 1.00 67.56 81 THR A N 1
ATOM 656 C CA . THR A 1 81 ? 5.309 0.566 -37.130 1.00 67.56 81 THR A CA 1
ATOM 657 C C . THR A 1 81 ? 4.184 0.024 -38.001 1.00 67.56 81 THR A C 1
ATOM 659 O O . THR A 1 81 ? 3.569 0.806 -38.721 1.00 67.56 81 THR A O 1
ATOM 662 N N . ASP A 1 82 ? 3.848 -1.265 -37.893 1.00 65.75 82 ASP A N 1
ATOM 663 C CA . ASP A 1 82 ? 2.765 -1.878 -38.673 1.00 65.75 82 ASP A CA 1
ATOM 664 C C . ASP A 1 82 ? 1.408 -1.224 -38.373 1.00 65.75 82 ASP A C 1
ATOM 666 O O . ASP A 1 82 ? 0.604 -0.995 -39.277 1.00 65.75 82 ASP A O 1
ATOM 670 N N . GLN A 1 83 ? 1.161 -0.861 -37.111 1.00 61.78 83 GLN A N 1
ATOM 671 C CA . GLN A 1 83 ? -0.104 -0.266 -36.678 1.00 61.78 83 GLN A CA 1
ATOM 672 C C . GLN A 1 83 ? -0.242 1.213 -37.083 1.00 61.78 83 GLN A C 1
ATOM 674 O O . GLN A 1 83 ? -1.345 1.658 -37.404 1.00 61.78 83 GLN A O 1
ATOM 679 N N . LEU A 1 84 ? 0.869 1.956 -37.141 1.00 61.19 84 LEU A N 1
ATOM 680 C CA . LEU A 1 84 ? 0.904 3.323 -37.678 1.00 61.19 84 LEU A CA 1
ATOM 681 C C . LEU A 1 84 ? 0.784 3.341 -39.209 1.00 61.19 84 LEU A C 1
ATOM 683 O O . LEU A 1 84 ? 0.023 4.140 -39.752 1.00 61.19 84 LEU A O 1
ATOM 687 N N . PHE A 1 85 ? 1.456 2.419 -39.904 1.00 60.09 85 PHE A N 1
ATOM 688 C CA . PHE A 1 85 ? 1.401 2.317 -41.365 1.00 60.09 85 PHE A CA 1
ATOM 689 C C . PHE A 1 85 ? 0.007 1.895 -41.861 1.00 60.09 85 PHE A C 1
ATOM 691 O O . PHE A 1 85 ? -0.472 2.399 -42.875 1.00 60.09 85 PHE A O 1
ATOM 698 N N . ASN A 1 86 ? -0.692 1.017 -41.128 1.00 59.88 86 ASN A N 1
ATOM 699 C CA . ASN A 1 86 ? -2.072 0.638 -41.455 1.00 59.88 86 ASN A CA 1
ATOM 700 C C . ASN A 1 86 ? -3.051 1.813 -41.287 1.00 59.88 86 ASN A C 1
ATOM 702 O O . ASN A 1 86 ? -3.945 1.991 -42.111 1.00 59.88 86 ASN A O 1
ATOM 706 N N . PHE A 1 87 ? -2.866 2.639 -40.251 1.00 60.94 87 P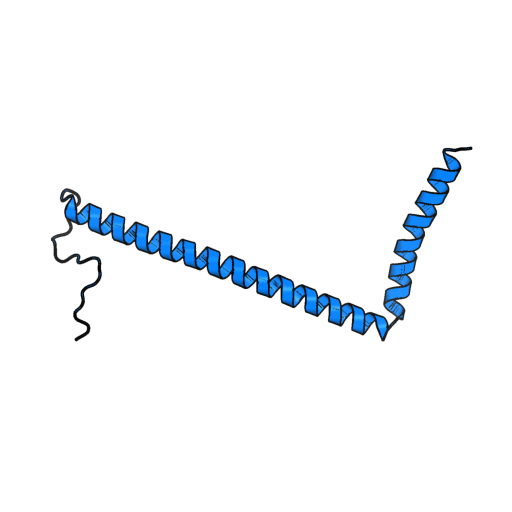HE A N 1
ATOM 707 C CA . PHE A 1 87 ? -3.710 3.811 -40.020 1.00 60.94 87 PHE A CA 1
ATOM 708 C C . PHE A 1 87 ? -3.548 4.853 -41.135 1.00 60.94 87 PHE A C 1
ATOM 710 O O . PHE A 1 87 ? -4.550 5.354 -41.641 1.00 60.94 87 PHE A O 1
ATOM 717 N N . GLU A 1 88 ? -2.314 5.105 -41.584 1.00 60.62 88 GLU A N 1
ATOM 718 C CA . GLU A 1 88 ? -2.035 6.046 -42.675 1.00 60.62 88 GLU A CA 1
ATOM 719 C C . GLU A 1 88 ? -2.577 5.559 -44.034 1.00 60.62 88 GLU A C 1
ATOM 721 O O . GLU A 1 88 ? -3.081 6.358 -44.824 1.00 60.62 88 GLU A O 1
ATOM 726 N N . ILE A 1 89 ? -2.567 4.247 -44.300 1.00 62.47 89 ILE A N 1
ATOM 727 C CA . ILE A 1 89 ? -3.218 3.660 -45.486 1.00 62.47 89 ILE A CA 1
ATOM 728 C C . ILE A 1 89 ? -4.745 3.833 -45.423 1.00 62.47 89 ILE A C 1
ATOM 730 O O . ILE A 1 89 ? -5.360 4.192 -46.425 1.00 62.47 89 ILE A O 1
ATOM 734 N N . ILE A 1 90 ? -5.371 3.603 -44.264 1.00 59.72 90 ILE A N 1
ATOM 735 C CA . ILE A 1 90 ? -6.830 3.731 -44.113 1.00 59.72 90 ILE A CA 1
ATOM 736 C C . ILE A 1 90 ? -7.271 5.190 -44.271 1.00 59.72 90 ILE A C 1
ATOM 738 O O . ILE A 1 90 ? -8.252 5.439 -44.970 1.00 59.72 90 ILE A O 1
ATOM 742 N N . THR A 1 91 ? -6.552 6.156 -43.692 1.00 58.41 91 THR A N 1
ATOM 743 C CA . THR A 1 91 ? -6.881 7.581 -43.864 1.00 58.41 91 THR A CA 1
ATOM 744 C C . THR A 1 91 ? -6.710 8.028 -45.314 1.00 58.41 91 THR A C 1
ATOM 746 O O . THR A 1 91 ? -7.605 8.668 -45.852 1.00 58.41 91 THR A O 1
ATOM 749 N N . ASN A 1 92 ? -5.637 7.609 -45.996 1.00 57.16 92 ASN A N 1
ATOM 750 C CA . ASN A 1 92 ? -5.443 7.940 -47.414 1.00 57.16 92 ASN A CA 1
ATOM 751 C C . ASN A 1 92 ? -6.459 7.247 -48.350 1.00 57.16 92 ASN A C 1
ATOM 753 O O . ASN A 1 92 ? -6.739 7.767 -49.426 1.00 57.16 92 ASN A O 1
ATOM 757 N N . CYS A 1 93 ? -7.031 6.100 -47.960 1.00 56.03 93 CYS A N 1
ATOM 758 C CA . CYS A 1 93 ? -8.097 5.422 -48.711 1.00 56.03 93 CYS A CA 1
ATOM 759 C C . CYS A 1 93 ? -9.500 6.009 -48.481 1.00 56.03 93 CYS A C 1
ATOM 761 O O . CYS A 1 93 ? -10.376 5.783 -49.308 1.00 56.03 93 CYS A O 1
ATOM 763 N N . VAL A 1 94 ? -9.746 6.705 -47.367 1.00 62.28 94 VAL A N 1
ATOM 764 C CA . VAL A 1 94 ? -11.048 7.343 -47.082 1.00 62.28 94 VAL A CA 1
ATOM 765 C C . VAL A 1 94 ? -11.190 8.695 -47.800 1.00 62.28 94 VAL A C 1
ATOM 767 O O . VAL A 1 94 ? -12.312 9.123 -48.061 1.00 62.28 94 VAL A O 1
ATOM 770 N N . ASP A 1 95 ? -10.070 9.320 -48.173 1.00 53.81 95 ASP A N 1
ATOM 771 C CA . ASP A 1 95 ? -10.017 10.624 -48.850 1.00 53.81 95 ASP A CA 1
ATOM 772 C C . ASP A 1 95 ? -9.865 10.546 -50.397 1.00 53.81 95 ASP A C 1
ATOM 774 O O . ASP A 1 95 ? -9.690 11.584 -51.042 1.00 53.81 95 ASP A O 1
ATOM 778 N N . SER A 1 96 ? -9.937 9.352 -51.015 1.00 51.72 96 SER A N 1
ATOM 779 C CA . SER A 1 96 ? -10.010 9.134 -52.486 1.00 51.72 96 SER A CA 1
ATOM 780 C C . SER A 1 96 ? -11.387 8.658 -52.936 1.00 51.72 96 SER A C 1
ATOM 782 O O . SER A 1 96 ? -11.834 9.116 -54.012 1.00 51.72 96 SER A O 1
#